Protein AF-A0A969C6H3-F1 (afdb_monomer_lite)

Foldseek 3Di:
DEDLDQVVVQVVLVVVVWHWDWDPPPVIWIWTDDDPDIDIYTYDNPDDPVPDPDDDDDDD

Radius of gyration: 11.53 Å; chains: 1; bounding box: 26×26×25 Å

Secondary structure (DSSP, 8-state):
-EES-HHHHHHHHHHTT-EEEEE-STT-EEEEEETTEEEEEEE-TT--TTT---------

pLDDT: mean 96.19, std 3.0, range [81.19, 98.56]

Sequence (60 aa):
MPARDLARSAAFYRKLGFTAELITEPPGYLIVRQDWVELHFYPDDGVDPLTNASGAYIRL

Structure (mmCIF, N/CA/C/O backbone):
data_AF-A0A969C6H3-F1
#
_entry.id   AF-A0A969C6H3-F1
#
loop_
_atom_site.group_PDB
_atom_site.id
_atom_site.type_symbol
_atom_site.label_atom_id
_atom_site.label_alt_id
_atom_site.label_comp_id
_atom_site.label_asym_id
_atom_site.label_entity_id
_atom_site.label_seq_id
_atom_site.pdbx_PDB_ins_code
_atom_site.Cartn_x
_atom_site.Cartn_y
_atom_site.Cartn_z
_atom_site.occupancy
_atom_site.B_iso_or_equiv
_atom_site.auth_seq_id
_atom_site.auth_comp_id
_atom_site.auth_asym_id
_atom_site.auth_atom_id
_atom_site.pdbx_PDB_model_num
ATOM 1 N N . MET A 1 1 ? 6.151 -5.940 3.280 1.00 96.44 1 MET A N 1
ATOM 2 C CA . MET A 1 1 ? 5.549 -6.776 2.218 1.00 96.44 1 MET A CA 1
ATOM 3 C C . MET A 1 1 ?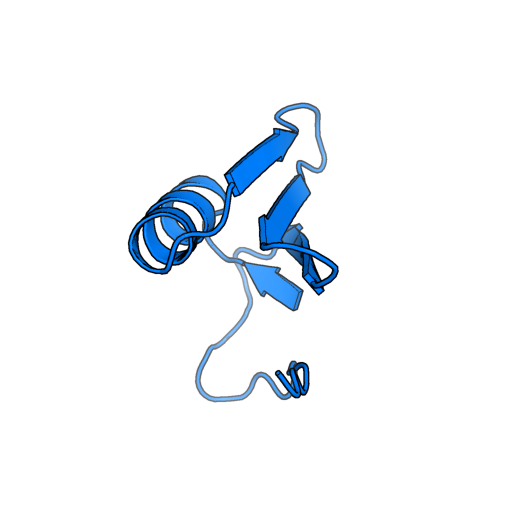 6.052 -6.289 0.862 1.00 96.44 1 MET A C 1
ATOM 5 O O . MET A 1 1 ? 6.347 -5.106 0.757 1.00 96.44 1 MET A O 1
ATOM 9 N N . PRO A 1 2 ? 6.184 -7.148 -0.155 1.00 97.81 2 PRO A N 1
ATOM 10 C CA . PRO A 1 2 ? 6.632 -6.729 -1.483 1.00 97.81 2 PRO A CA 1
ATOM 11 C C . PRO A 1 2 ? 5.547 -5.935 -2.225 1.00 97.81 2 PRO A C 1
ATOM 13 O O . PRO A 1 2 ? 4.351 -6.186 -2.047 1.00 97.81 2 PRO A O 1
ATOM 16 N N . ALA A 1 3 ? 5.954 -4.998 -3.080 1.00 97.31 3 ALA A N 1
ATOM 17 C CA . ALA A 1 3 ? 5.069 -4.283 -3.993 1.00 97.31 3 ALA A CA 1
ATOM 18 C C . ALA A 1 3 ? 5.738 -4.069 -5.358 1.00 97.31 3 ALA A C 1
ATOM 20 O O . ALA A 1 3 ? 6.812 -3.482 -5.429 1.00 97.31 3 ALA A O 1
ATOM 21 N N . ARG A 1 4 ? 5.044 -4.453 -6.440 1.00 96.81 4 ARG A N 1
ATOM 22 C CA . ARG A 1 4 ? 5.489 -4.213 -7.832 1.00 96.81 4 ARG A CA 1
ATOM 23 C C . ARG A 1 4 ? 5.436 -2.748 -8.262 1.00 96.81 4 ARG A C 1
ATOM 25 O O . ARG A 1 4 ? 6.024 -2.369 -9.259 1.00 96.81 4 ARG A O 1
ATOM 32 N N . ASP A 1 5 ? 4.627 -1.947 -7.579 1.00 96.50 5 ASP A N 1
ATOM 33 C CA . ASP A 1 5 ? 4.465 -0.522 -7.854 1.00 96.50 5 ASP A CA 1
ATOM 34 C C . ASP A 1 5 ? 4.032 0.158 -6.552 1.00 96.50 5 ASP A C 1
ATOM 36 O O . ASP A 1 5 ? 2.894 0.005 -6.090 1.00 96.50 5 ASP A O 1
ATOM 40 N N . LEU A 1 6 ? 4.962 0.883 -5.929 1.00 97.81 6 LEU A N 1
ATOM 41 C CA . LEU A 1 6 ? 4.726 1.544 -4.647 1.00 97.81 6 LEU A CA 1
ATOM 42 C C . LEU A 1 6 ? 3.659 2.647 -4.755 1.00 97.81 6 LEU A C 1
ATOM 44 O O . LEU A 1 6 ? 2.877 2.834 -3.824 1.00 97.81 6 LEU A O 1
ATOM 48 N N . ALA A 1 7 ? 3.555 3.343 -5.891 1.00 97.31 7 ALA A N 1
ATOM 49 C CA . ALA A 1 7 ? 2.564 4.401 -6.077 1.00 97.31 7 ALA A CA 1
ATOM 50 C C . ALA A 1 7 ? 1.143 3.828 -6.196 1.00 97.31 7 ALA A C 1
ATOM 52 O O . ALA A 1 7 ? 0.202 4.361 -5.596 1.00 97.31 7 ALA A O 1
ATOM 53 N N . ARG A 1 8 ? 0.978 2.707 -6.909 1.00 97.62 8 ARG A N 1
ATOM 54 C CA . ARG A 1 8 ? -0.303 1.983 -6.973 1.00 97.62 8 ARG A CA 1
ATOM 55 C C . ARG A 1 8 ? -0.699 1.410 -5.617 1.00 97.62 8 ARG A C 1
ATOM 57 O O . ARG A 1 8 ? -1.860 1.553 -5.233 1.00 97.62 8 ARG A O 1
ATOM 64 N N . SER A 1 9 ? 0.244 0.828 -4.875 1.00 97.62 9 SER A N 1
ATOM 65 C CA . SER A 1 9 ? -0.003 0.358 -3.505 1.00 97.62 9 SER A CA 1
ATOM 66 C C . SER A 1 9 ? -0.442 1.507 -2.593 1.00 97.62 9 SER A C 1
ATOM 68 O O . SER A 1 9 ? -1.463 1.396 -1.915 1.00 97.62 9 SER A O 1
ATOM 70 N N . ALA A 1 10 ? 0.239 2.656 -2.641 1.00 98.31 10 ALA A N 1
ATOM 71 C CA . ALA A 1 10 ? -0.146 3.844 -1.880 1.00 98.31 10 ALA A CA 1
ATOM 72 C C . ALA A 1 10 ? -1.570 4.316 -2.226 1.00 98.31 10 ALA A C 1
ATOM 74 O O . ALA A 1 10 ? -2.368 4.608 -1.336 1.00 98.31 10 ALA A O 1
ATOM 75 N N . ALA A 1 11 ? -1.918 4.361 -3.516 1.00 98.44 11 ALA A N 1
ATOM 76 C CA . ALA A 1 11 ? -3.255 4.742 -3.967 1.00 98.44 11 ALA A CA 1
ATOM 77 C C . ALA A 1 11 ? -4.346 3.760 -3.504 1.00 98.44 11 ALA A C 1
ATOM 79 O O . ALA A 1 11 ? -5.460 4.190 -3.212 1.00 98.44 11 ALA A O 1
ATOM 80 N N . PHE A 1 12 ? -4.044 2.460 -3.423 1.00 98.19 12 PHE A N 1
ATOM 81 C CA . PHE A 1 12 ? -4.961 1.456 -2.882 1.00 98.19 12 PHE A CA 1
ATOM 82 C C . PHE A 1 12 ? -5.217 1.674 -1.385 1.00 98.19 12 PHE A C 1
ATOM 84 O O . PHE A 1 12 ? -6.370 1.816 -0.985 1.00 98.19 12 PHE A O 1
ATOM 91 N N . TYR A 1 13 ? -4.165 1.788 -0.570 1.00 97.56 13 TYR A N 1
ATOM 92 C CA . TYR A 1 13 ? -4.301 1.953 0.883 1.00 97.56 13 TYR A CA 1
ATOM 93 C C . TYR A 1 13 ? -4.950 3.283 1.286 1.00 97.56 13 TYR A C 1
ATOM 95 O O . TYR A 1 13 ? -5.751 3.308 2.219 1.00 97.56 13 TYR A O 1
ATOM 103 N N . ARG A 1 14 ? -4.722 4.368 0.530 1.00 98.19 14 ARG A N 1
ATOM 104 C CA . ARG A 1 14 ? -5.435 5.644 0.739 1.00 98.19 14 ARG A CA 1
ATOM 105 C C . ARG A 1 14 ? -6.954 5.507 0.635 1.00 98.19 14 ARG A C 1
ATOM 107 O O . ARG A 1 14 ? -7.673 6.154 1.388 1.00 98.19 14 ARG A O 1
ATOM 114 N N . LYS A 1 15 ? -7.457 4.637 -0.249 1.00 98.31 15 LYS A N 1
ATOM 115 C CA . LYS A 1 15 ? -8.904 4.370 -0.368 1.00 98.31 15 LYS A CA 1
ATOM 116 C C . LYS A 1 15 ? -9.476 3.639 0.847 1.00 98.31 15 LYS A C 1
ATOM 118 O O . LYS A 1 15 ? -10.679 3.707 1.064 1.00 98.31 15 LYS A O 1
ATOM 123 N N . LEU A 1 16 ? -8.634 2.952 1.618 1.00 95.75 16 LEU A N 1
ATOM 124 C CA . LEU A 1 16 ? -9.021 2.236 2.836 1.00 95.75 16 LEU A CA 1
ATOM 125 C C . LEU A 1 16 ? -8.944 3.113 4.098 1.00 95.75 16 LEU A C 1
ATOM 127 O O . LEU A 1 16 ? -9.257 2.630 5.178 1.00 95.75 16 LEU A O 1
ATOM 131 N N . GLY A 1 17 ? -8.545 4.385 3.971 1.00 96.75 17 GLY A N 1
ATOM 132 C CA . GLY A 1 17 ? -8.407 5.315 5.098 1.00 96.75 17 GLY A CA 1
ATOM 133 C C . GLY A 1 17 ? -6.992 5.419 5.669 1.00 96.75 17 GLY A C 1
ATOM 134 O O . GLY A 1 17 ? -6.778 6.180 6.610 1.00 96.75 17 GLY A O 1
ATOM 135 N N . PHE A 1 18 ? -6.011 4.721 5.089 1.00 97.81 18 PHE A N 1
ATOM 136 C CA . PHE A 1 18 ? -4.614 4.876 5.486 1.00 97.81 18 PHE A CA 1
ATOM 137 C C . PHE A 1 18 ? -4.023 6.170 4.917 1.00 97.81 18 PHE A C 1
ATOM 139 O O . PHE A 1 18 ? -4.228 6.528 3.754 1.00 97.81 18 PHE A O 1
ATOM 146 N N . THR A 1 19 ? -3.180 6.828 5.703 1.00 98.56 19 THR A N 1
ATOM 147 C CA . THR A 1 19 ? -2.174 7.745 5.159 1.00 98.56 19 THR A CA 1
ATOM 148 C C . THR A 1 19 ? -1.062 6.933 4.494 1.00 98.56 19 THR A C 1
ATOM 150 O O . THR A 1 19 ? -0.827 5.78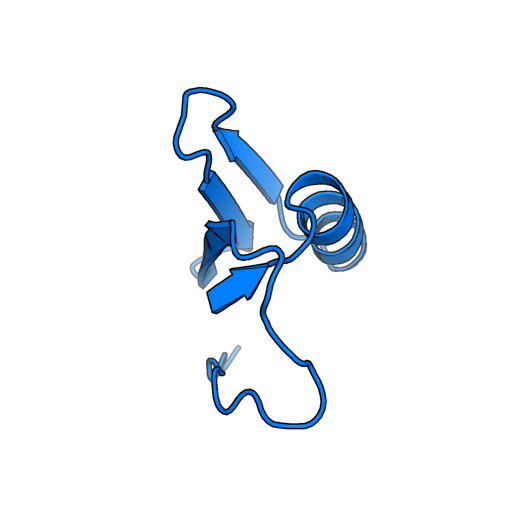4 4.861 1.00 98.56 19 THR A O 1
ATOM 153 N N . ALA A 1 20 ? -0.398 7.498 3.486 1.00 98.38 20 ALA A N 1
ATOM 154 C CA . ALA A 1 20 ? 0.645 6.800 2.739 1.00 98.38 20 ALA A CA 1
ATOM 155 C C . ALA A 1 20 ? 1.811 7.740 2.434 1.00 98.38 20 ALA A C 1
ATOM 157 O O . ALA A 1 20 ? 1.629 8.745 1.735 1.00 98.38 20 ALA A O 1
ATOM 158 N N . GLU A 1 21 ? 2.983 7.373 2.939 1.00 98.25 21 GLU A N 1
ATOM 159 C CA . GLU A 1 21 ? 4.266 8.047 2.774 1.00 98.25 21 GLU A CA 1
ATOM 160 C C . GLU A 1 21 ? 5.118 7.260 1.775 1.00 98.25 21 GLU A C 1
ATOM 162 O O . GLU A 1 21 ? 5.441 6.093 2.001 1.00 98.25 21 GLU A O 1
ATOM 167 N N . LEU A 1 22 ? 5.443 7.895 0.648 1.00 97.50 22 LEU A N 1
ATOM 168 C CA . LEU A 1 22 ? 6.261 7.307 -0.406 1.00 97.50 22 LEU A CA 1
ATOM 169 C C . LEU A 1 22 ? 7.670 7.897 -0.323 1.00 97.50 22 LEU A C 1
ATOM 171 O O . LEU A 1 22 ? 7.844 9.090 -0.557 1.00 97.50 22 LEU A O 1
ATOM 175 N N . ILE A 1 23 ? 8.652 7.056 -0.020 1.00 96.88 23 ILE A N 1
ATOM 176 C CA . ILE A 1 23 ? 10.076 7.396 -0.040 1.00 96.88 23 ILE A CA 1
ATOM 177 C C . ILE A 1 23 ? 10.579 7.104 -1.452 1.00 96.88 23 ILE A C 1
ATOM 179 O O . ILE A 1 23 ? 10.500 5.963 -1.918 1.00 96.88 23 ILE A O 1
ATOM 183 N N . THR A 1 24 ? 11.024 8.143 -2.158 1.00 91.62 24 THR A N 1
ATOM 184 C CA . THR A 1 24 ? 11.369 8.065 -3.588 1.00 91.62 24 THR A CA 1
ATOM 185 C C . THR A 1 24 ? 12.849 7.808 -3.842 1.00 91.62 24 THR A C 1
ATOM 187 O O . THR A 1 24 ? 13.218 7.401 -4.941 1.00 91.62 24 THR A O 1
ATOM 190 N N . GLU A 1 25 ? 13.703 8.033 -2.846 1.00 92.81 25 GLU A N 1
ATOM 191 C CA . GLU A 1 25 ? 15.128 7.741 -2.922 1.00 92.81 25 GLU A CA 1
ATOM 192 C C . GLU A 1 25 ? 15.350 6.226 -3.031 1.00 92.81 25 GLU A C 1
ATOM 194 O O . GLU A 1 25 ? 14.796 5.478 -2.221 1.00 92.81 25 GLU A O 1
ATOM 199 N N . PRO A 1 26 ? 16.173 5.752 -3.987 1.00 89.56 26 PRO A N 1
ATOM 200 C CA . PRO A 1 26 ? 16.509 4.339 -4.109 1.00 89.56 26 PRO A CA 1
ATOM 201 C C . PRO A 1 26 ? 16.985 3.735 -2.774 1.00 89.56 26 PRO A C 1
ATOM 203 O O . PRO A 1 26 ? 17.794 4.354 -2.081 1.00 89.5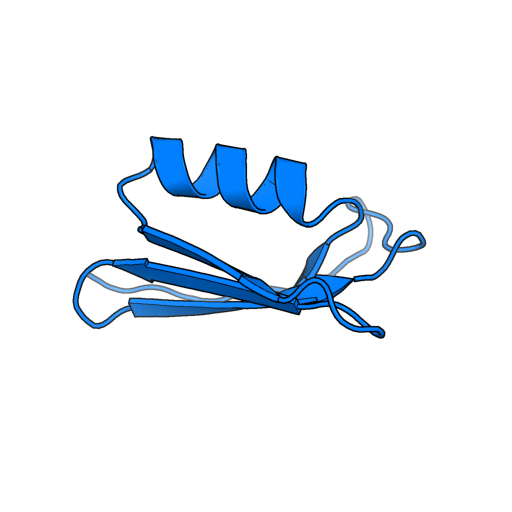6 26 PRO A O 1
ATOM 206 N N . PRO A 1 27 ? 16.524 2.524 -2.409 1.00 89.31 27 PRO A N 1
ATOM 207 C CA . PRO A 1 27 ? 15.743 1.593 -3.230 1.00 89.31 27 PRO A CA 1
ATOM 208 C C . PRO A 1 27 ? 14.264 1.965 -3.405 1.00 89.31 27 PRO A C 1
ATOM 210 O O . PRO A 1 27 ? 13.603 1.356 -4.231 1.00 89.31 27 PRO A O 1
ATOM 213 N N . GLY A 1 28 ? 13.759 2.973 -2.699 1.00 95.12 28 GLY A N 1
ATOM 214 C CA . GLY A 1 28 ? 12.346 3.310 -2.607 1.00 95.12 28 GLY A CA 1
ATOM 215 C C . GLY A 1 28 ? 11.675 2.552 -1.466 1.00 95.12 28 GLY A C 1
ATOM 216 O O . GLY A 1 28 ? 12.107 1.465 -1.074 1.00 95.12 28 GLY A O 1
ATOM 217 N N . TYR A 1 29 ? 10.625 3.134 -0.895 1.00 97.94 29 TYR A N 1
ATOM 218 C CA . TYR A 1 29 ? 9.879 2.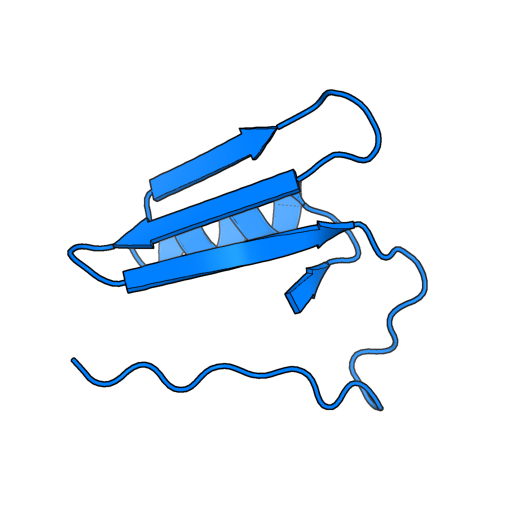506 0.193 1.00 97.94 29 TYR A CA 1
ATOM 219 C C . TYR A 1 29 ? 8.481 3.107 0.320 1.00 97.94 29 TYR A C 1
ATOM 221 O O . TYR A 1 29 ? 8.252 4.258 -0.048 1.00 97.94 29 TYR A O 1
ATOM 229 N N . LEU A 1 30 ? 7.537 2.344 0.859 1.00 98.56 30 LEU A N 1
ATOM 230 C CA . LEU A 1 30 ? 6.209 2.853 1.183 1.00 98.56 30 LEU A CA 1
ATOM 231 C C . LEU A 1 30 ? 5.842 2.464 2.609 1.00 98.56 30 LEU A C 1
ATOM 233 O O . LEU A 1 30 ? 5.893 1.290 2.974 1.00 98.56 30 LEU A O 1
ATOM 237 N N . ILE A 1 31 ? 5.410 3.453 3.382 1.00 98.44 31 ILE A N 1
ATOM 238 C CA . ILE A 1 31 ? 4.836 3.250 4.707 1.00 98.44 31 ILE A CA 1
ATOM 239 C C . ILE A 1 31 ? 3.390 3.733 4.682 1.00 98.44 31 ILE A C 1
ATOM 241 O O . ILE A 1 31 ? 3.111 4.851 4.246 1.00 98.44 31 ILE A O 1
ATOM 245 N N . VAL A 1 32 ? 2.458 2.893 5.128 1.00 98.38 32 VAL A N 1
ATOM 246 C CA . VAL A 1 32 ? 1.041 3.260 5.251 1.00 98.38 32 VAL A CA 1
ATOM 247 C C . VAL A 1 32 ? 0.591 3.143 6.700 1.00 98.38 32 VAL A C 1
ATOM 249 O O . VAL A 1 32 ? 0.944 2.178 7.378 1.00 98.38 32 VAL A O 1
ATOM 252 N N . ARG A 1 33 ? -0.178 4.128 7.176 1.00 98.12 33 ARG A N 1
ATOM 253 C CA . ARG A 1 33 ? -0.586 4.238 8.586 1.00 98.12 33 ARG A CA 1
ATOM 254 C C . ARG A 1 33 ? -2.072 4.527 8.744 1.00 98.12 33 ARG A C 1
ATOM 256 O O . ARG A 1 33 ? -2.593 5.407 8.056 1.00 98.12 33 ARG A O 1
ATOM 263 N N . GLN A 1 34 ? -2.717 3.837 9.679 1.00 96.94 34 GLN A N 1
ATOM 264 C CA . GLN A 1 34 ? -4.066 4.132 10.163 1.00 96.94 34 GLN A CA 1
ATOM 265 C C . GLN A 1 34 ? -4.112 3.868 11.673 1.00 96.94 34 GLN A C 1
ATOM 267 O O . GLN A 1 34 ? -3.890 2.741 12.109 1.00 96.94 34 GLN A O 1
ATOM 272 N N . ASP A 1 35 ? -4.377 4.908 12.466 1.00 94.12 35 ASP A N 1
ATOM 273 C CA . ASP A 1 35 ? -4.303 4.876 13.932 1.00 94.12 35 ASP A CA 1
ATOM 274 C C . ASP A 1 35 ? -2.959 4.317 14.438 1.00 94.12 35 ASP A C 1
ATOM 276 O O . ASP A 1 35 ? -1.914 4.934 14.240 1.00 94.12 35 ASP A O 1
ATOM 280 N N . TRP A 1 36 ? -2.975 3.150 15.083 1.00 93.31 36 TRP A N 1
ATOM 281 C CA . TRP A 1 36 ? -1.795 2.455 15.605 1.00 93.31 36 TRP A CA 1
ATOM 282 C C . TRP A 1 36 ? -1.238 1.398 14.636 1.00 93.31 36 TRP A C 1
ATOM 284 O O . TRP A 1 36 ? -0.224 0.765 14.928 1.00 93.31 36 TRP A O 1
ATOM 294 N N . VAL A 1 37 ? -1.895 1.184 13.493 1.00 96.25 37 VAL A N 1
ATOM 295 C CA . VAL A 1 37 ? -1.480 0.216 12.476 1.00 96.25 37 VAL A CA 1
ATOM 296 C C . VAL A 1 37 ? -0.504 0.876 11.510 1.00 96.25 37 VAL A C 1
ATOM 298 O O . VAL A 1 37 ? -0.829 1.881 10.877 1.00 96.25 37 VAL A O 1
ATOM 301 N N . GLU A 1 38 ? 0.662 0.256 11.331 1.00 97.44 38 GLU A N 1
ATOM 302 C CA . GLU A 1 38 ? 1.684 0.665 10.368 1.00 97.44 38 GLU A CA 1
ATOM 303 C C . GLU A 1 38 ? 2.111 -0.540 9.517 1.00 97.44 38 GLU A C 1
ATOM 305 O O . GLU A 1 38 ? 2.510 -1.580 10.043 1.00 97.44 38 GLU A O 1
ATOM 310 N N . LEU A 1 39 ? 2.000 -0.420 8.191 1.00 97.94 39 LEU A N 1
ATOM 311 C CA . LEU A 1 39 ? 2.444 -1.443 7.243 1.00 97.94 39 LEU A CA 1
ATOM 312 C C . LEU A 1 39 ? 3.541 -0.892 6.340 1.00 97.94 39 LEU A C 1
ATOM 314 O O . LEU A 1 39 ? 3.463 0.228 5.836 1.00 97.94 39 LEU A O 1
ATOM 318 N N . HIS A 1 40 ? 4.535 -1.735 6.086 1.00 98.06 40 HIS A N 1
ATOM 319 C CA . HIS A 1 40 ? 5.725 -1.385 5.327 1.00 98.06 40 HIS A CA 1
ATOM 320 C C . HIS A 1 40 ? 5.784 -2.164 4.017 1.00 98.06 40 HIS A C 1
ATOM 322 O O . HIS A 1 40 ? 5.566 -3.384 3.996 1.00 98.06 40 HIS A O 1
ATOM 328 N N . PHE A 1 41 ? 6.155 -1.478 2.940 1.00 98.38 41 PHE A N 1
ATOM 329 C CA . PHE A 1 41 ? 6.325 -2.049 1.614 1.00 98.38 41 PHE A CA 1
ATOM 330 C C . PHE A 1 41 ? 7.687 -1.702 1.029 1.00 98.38 41 PHE A C 1
ATOM 332 O O . PHE A 1 41 ? 8.083 -0.539 1.007 1.00 98.38 41 PHE A O 1
ATOM 339 N N . TYR A 1 42 ? 8.366 -2.722 0.513 1.00 97.88 42 TYR A N 1
ATOM 340 C CA . TYR A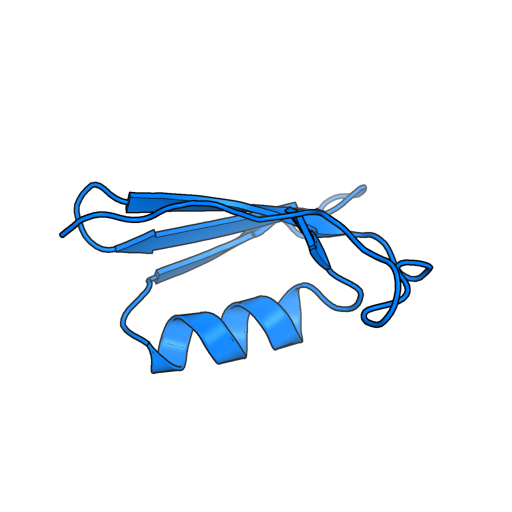 1 42 ? 9.587 -2.572 -0.269 1.00 97.88 42 TYR A CA 1
ATOM 341 C C . TYR A 1 42 ? 9.282 -2.846 -1.750 1.00 97.88 42 TYR A C 1
ATOM 343 O O . TYR A 1 42 ? 8.360 -3.618 -2.045 1.00 97.88 42 TYR A O 1
ATOM 351 N N . PRO A 1 43 ? 10.016 -2.216 -2.680 1.00 97.75 43 PRO A N 1
ATOM 352 C CA . PRO A 1 43 ? 9.830 -2.457 -4.100 1.00 97.75 43 PRO A CA 1
ATOM 353 C C . PRO A 1 43 ? 10.345 -3.844 -4.472 1.00 97.75 43 PRO A C 1
ATOM 355 O O . PRO A 1 43 ? 11.440 -4.246 -4.079 1.00 97.75 43 PRO A O 1
ATOM 358 N N . ASP A 1 44 ? 9.525 -4.566 -5.220 1.00 97.19 44 ASP A N 1
ATOM 359 C CA . ASP A 1 44 ? 9.836 -5.874 -5.782 1.00 97.19 44 ASP A CA 1
ATOM 360 C C . ASP A 1 44 ? 9.015 -6.048 -7.062 1.00 97.19 44 ASP A C 1
ATOM 362 O O . ASP A 1 44 ? 7.853 -6.458 -7.027 1.00 97.19 44 ASP A O 1
ATOM 366 N N . ASP A 1 45 ? 9.614 -5.696 -8.199 1.00 94.25 45 ASP A N 1
ATOM 367 C CA . ASP A 1 45 ? 8.978 -5.790 -9.518 1.00 94.25 45 ASP A CA 1
ATOM 368 C C . ASP A 1 45 ? 8.725 -7.251 -9.934 1.00 94.25 45 ASP A C 1
ATOM 370 O O . ASP A 1 45 ? 7.869 -7.519 -10.781 1.00 94.25 45 ASP A O 1
ATOM 374 N N . GLY A 1 46 ? 9.453 -8.197 -9.327 1.00 96.94 46 GLY A N 1
ATOM 375 C CA . GLY A 1 46 ? 9.432 -9.621 -9.647 1.00 96.94 46 GLY A CA 1
ATOM 376 C C . GLY A 1 46 ? 8.465 -10.451 -8.806 1.00 96.94 46 GLY A C 1
ATOM 377 O O . GLY A 1 46 ? 8.289 -11.633 -9.106 1.00 96.94 46 GLY A O 1
ATOM 378 N N . VAL A 1 47 ? 7.826 -9.875 -7.779 1.00 97.25 47 VAL A N 1
ATOM 379 C CA . VAL A 1 47 ? 6.903 -10.641 -6.932 1.00 97.25 47 VAL A CA 1
ATOM 380 C C . VAL A 1 47 ? 5.725 -11.179 -7.748 1.00 97.25 47 VAL A C 1
ATOM 382 O O . VAL A 1 47 ? 4.972 -10.432 -8.380 1.00 97.25 47 VAL A O 1
ATOM 385 N N . ASP A 1 48 ? 5.528 -12.494 -7.683 1.00 97.19 48 ASP A N 1
ATOM 386 C CA . ASP A 1 48 ? 4.361 -13.174 -8.233 1.00 97.19 48 ASP A CA 1
ATOM 387 C C . ASP A 1 48 ? 3.230 -13.226 -7.185 1.00 97.19 48 ASP A C 1
ATOM 389 O O . ASP A 1 48 ? 3.370 -13.885 -6.148 1.00 97.19 48 ASP A O 1
ATOM 393 N N . PRO A 1 49 ? 2.081 -12.562 -7.426 1.00 94.12 49 PRO A N 1
ATOM 394 C CA . PRO A 1 49 ? 0.954 -12.584 -6.498 1.00 94.12 49 PRO A CA 1
ATOM 395 C C . PRO A 1 49 ? 0.350 -13.975 -6.262 1.00 94.12 49 PRO A C 1
ATOM 397 O O . PRO A 1 49 ? -0.321 -14.153 -5.250 1.00 94.12 49 PRO A O 1
ATOM 400 N N . LEU A 1 50 ? 0.539 -14.935 -7.176 1.00 97.38 50 LEU A N 1
ATOM 401 C CA . LEU A 1 50 ? -0.036 -16.280 -7.055 1.00 97.38 50 LEU A CA 1
ATOM 402 C C . LEU A 1 50 ? 0.774 -17.202 -6.134 1.00 97.38 50 LEU A C 1
ATOM 404 O O . LEU A 1 50 ? 0.241 -18.204 -5.664 1.00 97.38 50 LEU A O 1
ATOM 408 N N . THR A 1 51 ? 2.041 -16.874 -5.872 1.00 97.75 51 THR A N 1
ATOM 409 C CA . THR A 1 51 ? 2.962 -17.707 -5.077 1.00 97.75 51 THR A CA 1
ATOM 410 C C . THR A 1 51 ? 3.530 -16.993 -3.848 1.00 97.75 51 THR A C 1
ATOM 412 O O . THR A 1 51 ? 4.099 -17.638 -2.967 1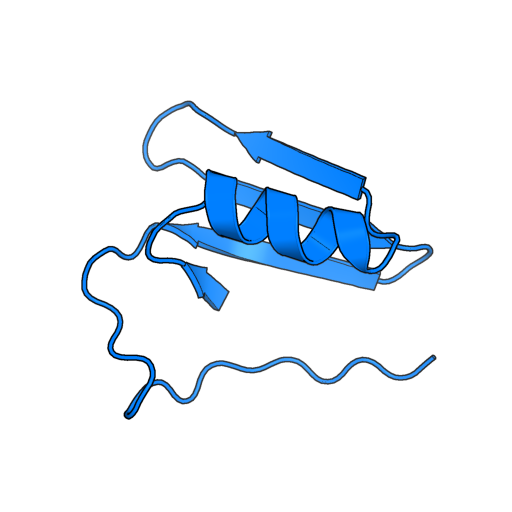.00 97.75 51 THR A O 1
ATOM 415 N N . ASN A 1 52 ? 3.354 -15.673 -3.737 1.00 97.06 52 ASN A N 1
ATOM 416 C CA . ASN A 1 52 ? 3.815 -14.891 -2.595 1.00 97.06 52 ASN A CA 1
ATOM 417 C C . ASN A 1 52 ? 3.061 -15.242 -1.297 1.00 97.06 52 ASN A C 1
ATOM 419 O O . ASN A 1 52 ? 1.846 -15.085 -1.208 1.00 97.06 52 ASN A O 1
ATOM 423 N N . ALA A 1 53 ? 3.806 -15.620 -0.255 1.00 97.19 53 ALA A N 1
ATOM 424 C CA . ALA A 1 53 ? 3.272 -15.951 1.070 1.00 97.19 53 ALA A CA 1
ATOM 425 C C . ALA A 1 53 ? 3.323 -14.784 2.081 1.00 97.19 53 ALA A C 1
ATOM 427 O O . ALA A 1 53 ? 3.049 -14.976 3.266 1.00 97.19 53 ALA A O 1
ATOM 428 N N . SER A 1 54 ? 3.700 -13.575 1.651 1.00 96.56 54 SER A N 1
ATOM 429 C CA . SER A 1 54 ? 3.745 -12.400 2.528 1.00 96.56 54 SER A CA 1
ATOM 430 C C . SER A 1 54 ? 2.347 -12.004 3.005 1.00 96.56 54 SER A C 1
ATOM 432 O O . SER A 1 54 ? 1.433 -11.844 2.199 1.00 96.56 54 SER A O 1
ATOM 434 N N . GLY A 1 55 ? 2.201 -11.737 4.300 1.00 94.31 55 GLY A N 1
ATOM 435 C CA . GLY A 1 55 ? 0.961 -11.232 4.877 1.00 94.31 55 GLY A CA 1
ATOM 436 C C . GLY A 1 55 ? 1.190 -10.573 6.231 1.00 94.31 55 GLY A C 1
ATOM 437 O O . GLY A 1 55 ? 2.244 -10.731 6.846 1.00 94.31 55 GLY A O 1
ATOM 438 N N . ALA A 1 56 ? 0.189 -9.830 6.688 1.00 94.50 56 ALA A N 1
ATOM 439 C CA . ALA A 1 56 ? 0.135 -9.258 8.025 1.00 94.50 56 ALA A CA 1
ATOM 440 C C . ALA A 1 56 ? -1.273 -9.454 8.590 1.00 94.50 56 ALA A C 1
ATOM 442 O O . ALA A 1 56 ? -2.261 -9.373 7.859 1.00 94.50 56 ALA A O 1
ATOM 443 N N . TYR A 1 57 ? -1.362 -9.709 9.892 1.00 94.69 57 TYR A N 1
ATOM 444 C CA . TYR A 1 57 ? -2.630 -9.768 10.608 1.00 94.69 57 TYR A CA 1
ATOM 445 C C . TYR A 1 57 ? -2.856 -8.439 11.326 1.00 94.69 57 TYR A C 1
ATOM 447 O O . TYR A 1 57 ? -2.040 -8.035 12.152 1.00 94.69 57 TYR A O 1
ATOM 455 N N . ILE A 1 58 ? -3.962 -7.768 11.007 1.00 92.19 58 ILE A N 1
ATOM 456 C CA . ILE A 1 58 ? -4.402 -6.548 11.686 1.00 92.19 58 ILE A CA 1
ATOM 457 C C . ILE A 1 58 ? -5.658 -6.896 12.477 1.00 92.19 58 ILE A C 1
ATOM 459 O O . ILE A 1 58 ? -6.632 -7.394 11.911 1.00 92.19 58 ILE A O 1
ATOM 463 N N . ARG A 1 59 ? -5.636 -6.621 13.782 1.00 89.88 59 ARG A N 1
ATOM 464 C CA . ARG A 1 59 ? -6.788 -6.781 14.669 1.00 89.88 59 ARG A CA 1
ATOM 465 C C . ARG A 1 59 ? -7.183 -5.428 15.224 1.00 89.88 59 ARG A C 1
ATOM 467 O O . ARG A 1 59 ? -6.465 -4.925 16.073 1.00 89.88 59 ARG A O 1
ATOM 474 N N . LEU A 1 60 ? -8.298 -4.888 14.749 1.00 81.19 60 LEU A N 1
ATOM 475 C CA . LEU A 1 60 ? -8.875 -3.637 15.242 1.00 81.19 60 LEU A CA 1
ATOM 476 C C . LEU A 1 60 ? -9.542 -3.820 16.611 1.00 81.19 60 LEU A C 1
ATOM 478 O O . LEU A 1 60 ? -10.095 -4.921 16.855 1.00 81.19 60 LEU A O 1
#